Protein AF-A0A3D2VUA6-F1 (afdb_monomer)

Secondary structure (DSSP, 8-state):
--EEEEEEE-SSEEEEEEEETTEEEEEEEE--GGG-BPSEEEEEEEEEEEEEE-TTSPEEEEEEEESSEEETTTTEEESSEEEEE-SSGGG-TTSEEE-HHHHHHHHHH--STTSS-EEEEEEE-----PPPPPP-PPPP-----------------------------

Foldseek 3Di:
DAWEWEWADDQFKTWIWGDDDPQTDTFIKGAASQQAFDFDKFFWFWDFQPPDADPVRHGFTWIDRAWQGQGDPNPDTDGDETEGADDYRVVHPNHIHTHHVRSCSVNVRDPPGPDRRYIYGYHYDDPPPDPPPDPDDPDDDDDDDDDDDDDDDDDDDDDDDDDDDDDDD

Mean predicted aligned error: 12.75 Å

pLDDT: mean 82.55, std 22.49, range [32.19, 98.69]

Sequence (169 aa):
MSYTINVVRSADSGVLTFQHGSVSVDTKCWWDKEVKIDEGSYTGYATRMANKYNADGSKRQGIWLGVGVPVNNNARKANGIFIHKGTSAGWSDGCIVIEEKEVLKIWNAIEPKEIGNITIVVKDQSETVAAPPRPIQPMGKTQFHWICHIRGKKYSLNSMSKYSGLKDF

Nearest PDB structures (foldseek):
  5l9w-assembly2_B  TM=6.095E-01  e=6.985E+00  Aromatoleum aromaticum EbN1
  3kvg-assembly2_B  TM=5.879E-01  e=8.269E+00  Cryptosporidium parvum Iowa II
  6p2u-assembly1_A  TM=3.837E-01  e=7.817E+00  Homo sapiens
  4h0p-assembly1_B  TM=3.031E-01  e=5.272E+00  Cryptococcus neoformans

Solvent-accessible surface area (backbone atoms only — not comparable to full-atom values): 10163 Å² total; per-residue (Å²): 117,81,46,56,37,42,33,40,34,60,73,40,39,34,42,36,36,36,69,57,92,92,48,74,46,79,42,67,29,19,20,26,60,92,32,29,68,40,72,47,77,35,63,16,25,37,47,60,43,89,91,45,66,42,97,87,69,46,61,29,62,31,34,39,50,43,65,68,42,42,18,59,84,63,74,46,65,43,66,79,36,32,42,28,60,28,90,47,31,92,62,18,91,37,16,43,16,27,50,52,72,59,46,50,54,54,51,73,70,54,66,71,62,78,40,82,36,28,40,39,36,33,38,71,57,78,76,80,74,74,76,76,80,75,80,82,74,78,79,76,79,79,78,83,82,80,90,75,93,75,87,83,82,91,78,89,81,90,75,88,83,81,90,82,84,86,90,80,136

Radius of gyration: 30.69 Å; Cα contacts (8 Å, |Δi|>4): 318; chains: 1; bounding box: 46×46×100 Å

Structure (mmCIF, N/CA/C/O backbone):
data_AF-A0A3D2VUA6-F1
#
_entry.id   AF-A0A3D2VUA6-F1
#
loop_
_atom_site.group_PDB
_atom_site.id
_atom_site.type_symbol
_atom_site.label_atom_id
_atom_site.label_alt_id
_atom_site.label_comp_id
_atom_site.label_asym_id
_atom_site.label_entity_id
_atom_site.label_seq_id
_atom_site.pdbx_PDB_ins_code
_atom_site.Cartn_x
_atom_site.Cartn_y
_atom_site.Cartn_z
_atom_site.occupancy
_atom_site.B_iso_or_equiv
_atom_site.auth_seq_id
_atom_site.auth_comp_id
_atom_site.auth_asym_id
_atom_site.auth_atom_id
_atom_site.pdbx_PDB_model_num
ATOM 1 N N . MET A 1 1 ? -12.927 -12.925 8.978 1.00 83.56 1 MET A N 1
ATOM 2 C CA . MET A 1 1 ? -13.261 -12.006 7.868 1.00 83.56 1 MET A CA 1
ATOM 3 C C . MET A 1 1 ? -12.029 -11.859 6.996 1.00 83.56 1 MET A C 1
ATOM 5 O O . MET A 1 1 ? -10.942 -11.909 7.558 1.00 83.56 1 MET A O 1
ATOM 9 N N . SER A 1 2 ? -12.173 -11.727 5.679 1.00 94.69 2 SER A N 1
ATOM 10 C CA . SER A 1 2 ? -11.047 -11.585 4.746 1.00 94.69 2 SER A CA 1
ATOM 11 C C . SER A 1 2 ? -11.300 -10.446 3.765 1.00 94.69 2 SER A C 1
ATOM 13 O O . SER A 1 2 ? -12.423 -10.284 3.290 1.00 94.69 2 SER A O 1
ATOM 15 N N . TYR A 1 3 ? -10.253 -9.694 3.449 1.00 98.31 3 TYR A N 1
ATOM 16 C CA . TYR A 1 3 ? -10.288 -8.527 2.574 1.00 98.31 3 TYR A CA 1
ATOM 17 C C . TYR A 1 3 ? -9.341 -8.720 1.396 1.00 98.31 3 TYR A C 1
ATOM 19 O O . TYR A 1 3 ? -8.312 -9.380 1.528 1.00 98.31 3 TYR A O 1
ATOM 27 N N . THR A 1 4 ? -9.646 -8.099 0.260 1.00 98.50 4 THR A N 1
ATOM 28 C CA . THR A 1 4 ? -8.764 -8.122 -0.909 1.00 98.50 4 THR A CA 1
ATOM 29 C C . THR A 1 4 ? -8.497 -6.709 -1.394 1.00 98.50 4 THR A C 1
ATOM 31 O O . THR A 1 4 ? -9.427 -5.929 -1.595 1.00 98.50 4 THR A O 1
ATOM 34 N N . ILE A 1 5 ? -7.219 -6.391 -1.584 1.00 98.69 5 ILE A N 1
ATOM 35 C CA . ILE A 1 5 ? -6.760 -5.165 -2.238 1.00 98.69 5 ILE A CA 1
ATOM 36 C C . ILE A 1 5 ? -6.057 -5.595 -3.517 1.00 98.69 5 ILE A C 1
ATOM 38 O O . ILE A 1 5 ? -5.123 -6.391 -3.453 1.00 98.69 5 ILE A O 1
ATOM 42 N N . ASN A 1 6 ? -6.480 -5.080 -4.668 1.00 98.62 6 ASN A N 1
ATOM 43 C CA . ASN A 1 6 ? -5.793 -5.350 -5.927 1.00 98.62 6 ASN A CA 1
ATOM 44 C C . ASN A 1 6 ? -4.956 -4.143 -6.327 1.00 98.62 6 ASN A C 1
ATOM 46 O O . ASN A 1 6 ? -5.407 -3.005 -6.217 1.00 98.62 6 ASN A O 1
ATOM 50 N N . VAL A 1 7 ? -3.756 -4.400 -6.828 1.00 98.25 7 VAL A N 1
ATOM 51 C CA . VAL A 1 7 ? -2.823 -3.396 -7.324 1.00 98.25 7 VAL A CA 1
ATOM 52 C C . VAL A 1 7 ? -2.402 -3.818 -8.720 1.00 98.25 7 VAL A C 1
ATOM 54 O O . VAL A 1 7 ? -1.691 -4.805 -8.887 1.00 98.25 7 VAL A O 1
ATOM 57 N N . VAL A 1 8 ? -2.856 -3.079 -9.726 1.00 97.62 8 VAL A N 1
ATOM 58 C CA . VAL A 1 8 ? -2.398 -3.243 -11.108 1.00 97.62 8 VAL A CA 1
ATOM 59 C C . VAL A 1 8 ? -1.283 -2.240 -11.333 1.00 97.62 8 VAL A C 1
ATOM 61 O O . VAL A 1 8 ? -1.519 -1.032 -11.271 1.00 97.62 8 VAL A O 1
ATOM 64 N N . ARG A 1 9 ? -0.065 -2.736 -11.547 1.00 93.94 9 ARG A N 1
ATOM 65 C CA . ARG A 1 9 ? 1.151 -1.926 -11.556 1.00 93.94 9 ARG A CA 1
ATOM 66 C C . ARG A 1 9 ? 1.788 -1.769 -12.927 1.00 93.94 9 ARG A C 1
ATOM 68 O O . ARG A 1 9 ? 1.872 -2.723 -13.688 1.00 93.94 9 ARG A O 1
ATOM 75 N N . SER A 1 10 ? 2.293 -0.568 -13.199 1.00 93.06 10 SER A N 1
ATOM 76 C CA . SER A 1 10 ? 3.195 -0.273 -14.316 1.00 93.06 10 SER A CA 1
ATOM 77 C C . SER A 1 10 ? 4.630 -0.064 -13.794 1.00 93.06 10 SER A C 1
ATOM 79 O O . SER A 1 10 ? 5.062 -0.776 -12.884 1.00 93.06 10 SER A O 1
ATOM 81 N N . ALA A 1 11 ? 5.395 0.876 -14.354 1.00 90.81 11 ALA A N 1
ATOM 82 C CA . ALA A 1 11 ? 6.783 1.125 -13.963 1.00 90.81 11 ALA A CA 1
ATOM 83 C C . ALA A 1 11 ? 6.907 1.710 -12.540 1.00 90.81 11 ALA A C 1
ATOM 85 O O . ALA A 1 11 ? 7.559 1.114 -11.684 1.00 90.81 11 ALA A O 1
ATOM 86 N N . ASP A 1 12 ? 6.260 2.846 -12.279 1.00 93.31 12 ASP A N 1
ATOM 87 C CA . ASP A 1 12 ? 6.351 3.630 -11.031 1.00 93.31 12 ASP A CA 1
ATOM 88 C C . ASP A 1 12 ? 4.976 4.040 -10.465 1.00 93.31 12 ASP A C 1
ATOM 90 O O . ASP A 1 12 ? 4.861 4.753 -9.463 1.00 93.31 12 ASP A O 1
ATOM 94 N N . SER A 1 13 ? 3.907 3.623 -11.140 1.00 95.75 13 SER A N 1
ATOM 95 C CA . SER A 1 13 ? 2.536 3.963 -10.794 1.00 95.75 13 SER A CA 1
ATOM 96 C C . SER A 1 13 ? 1.548 2.922 -11.292 1.00 95.75 13 SER A C 1
ATOM 98 O O . SER A 1 13 ? 1.878 2.045 -12.095 1.00 95.75 13 SER A O 1
ATOM 100 N N . GLY A 1 14 ? 0.320 2.984 -10.799 1.00 96.75 14 GLY A N 1
ATOM 101 C CA . GLY A 1 14 ? -0.717 2.036 -11.172 1.00 96.75 14 GLY A CA 1
ATOM 102 C C . GLY A 1 14 ? -2.066 2.395 -10.590 1.00 96.75 14 GLY A C 1
ATOM 103 O O . GLY A 1 14 ? -2.310 3.538 -10.197 1.00 96.75 14 GLY A O 1
ATOM 104 N N . VAL A 1 15 ? -2.930 1.392 -10.510 1.00 98.19 15 VAL A N 1
ATOM 105 C CA . VAL A 1 15 ? -4.279 1.514 -9.962 1.00 98.19 15 VAL A CA 1
ATOM 106 C C . VAL A 1 15 ? -4.434 0.547 -8.801 1.00 98.19 15 VAL A C 1
ATOM 108 O O . VAL A 1 15 ? -4.157 -0.647 -8.930 1.00 98.19 15 VAL A O 1
ATOM 111 N N . LEU A 1 16 ? -4.880 1.076 -7.665 1.00 98.56 16 LEU A N 1
ATOM 112 C CA . LEU A 1 16 ? -5.259 0.304 -6.493 1.00 98.56 16 LEU A CA 1
ATOM 113 C C . LEU A 1 16 ? -6.780 0.265 -6.406 1.00 98.56 16 LEU A C 1
ATOM 115 O O . LEU A 1 16 ? -7.430 1.311 -6.411 1.00 98.56 16 LEU A O 1
ATOM 119 N N . THR A 1 17 ? -7.331 -0.938 -6.262 1.00 98.69 17 THR A N 1
ATOM 120 C CA . THR A 1 17 ? -8.762 -1.144 -6.037 1.00 98.69 17 THR A CA 1
ATOM 121 C C . THR A 1 17 ? -9.032 -1.907 -4.748 1.00 98.69 17 THR A C 1
ATOM 123 O O . THR A 1 17 ? -8.303 -2.829 -4.370 1.00 98.69 17 THR A O 1
ATOM 126 N N . PHE A 1 18 ? -10.106 -1.521 -4.069 1.00 98.69 18 PHE A N 1
ATOM 127 C CA . PHE A 1 18 ? -10.623 -2.184 -2.880 1.00 98.69 18 PHE A CA 1
ATOM 128 C C . PHE A 1 18 ? -12.147 -2.074 -2.866 1.00 98.69 18 PHE A C 1
ATOM 130 O O . PHE A 1 18 ? -12.697 -0.991 -3.061 1.00 98.69 18 PHE A O 1
ATOM 137 N N . GLN A 1 19 ? -12.824 -3.187 -2.597 1.00 98.12 19 GLN A N 1
ATOM 138 C CA . GLN A 1 19 ? -14.273 -3.224 -2.436 1.00 98.12 19 GLN A CA 1
ATOM 139 C C . GLN A 1 19 ? -14.625 -4.077 -1.223 1.00 98.12 19 GLN A C 1
ATOM 141 O O . GLN A 1 19 ? -14.229 -5.240 -1.136 1.00 98.12 19 GLN A O 1
ATOM 146 N N . HIS A 1 20 ? -15.410 -3.517 -0.309 1.00 96.69 20 HIS A N 1
ATOM 147 C CA . HIS A 1 20 ? -15.960 -4.256 0.818 1.00 96.69 20 HIS A CA 1
ATOM 148 C C . HIS A 1 20 ? -17.259 -3.612 1.314 1.00 96.69 20 HIS A C 1
ATOM 150 O O . HIS A 1 20 ? -17.266 -2.467 1.770 1.00 96.69 20 HIS A O 1
ATOM 156 N N . GLY A 1 21 ? -18.372 -4.348 1.239 1.00 95.44 21 GLY A N 1
ATOM 157 C CA . GLY A 1 21 ? -19.696 -3.790 1.525 1.00 95.44 21 GLY A CA 1
ATOM 158 C C . GLY A 1 21 ? -19.985 -2.583 0.625 1.00 95.44 21 GLY A C 1
ATOM 159 O O . GLY A 1 21 ? -19.852 -2.678 -0.594 1.00 95.44 21 GLY A O 1
ATOM 160 N N . SER A 1 22 ? -20.336 -1.445 1.229 1.00 96.62 22 SER A N 1
ATOM 161 C CA . SER A 1 22 ? -20.552 -0.164 0.540 1.00 96.62 22 SER A CA 1
ATOM 162 C C . SER A 1 22 ? -19.273 0.653 0.307 1.00 96.62 22 SER A C 1
ATOM 164 O O . SER A 1 22 ? -19.328 1.689 -0.354 1.00 96.62 22 SER A O 1
ATOM 166 N N . VAL A 1 23 ? -18.122 0.219 0.834 1.00 97.94 23 VAL A N 1
ATOM 167 C CA . VAL A 1 23 ? -16.846 0.925 0.661 1.00 97.94 23 VAL A CA 1
ATOM 168 C C . VAL A 1 23 ? -16.205 0.494 -0.651 1.00 97.94 23 VAL A C 1
ATOM 170 O O . VAL A 1 23 ? -15.900 -0.684 -0.836 1.00 97.94 23 VAL A O 1
ATOM 173 N N . SER A 1 24 ? -15.981 1.466 -1.534 1.00 98.06 24 SER A N 1
ATOM 174 C CA . SER A 1 24 ? -15.293 1.300 -2.812 1.00 98.06 24 SER A CA 1
ATOM 175 C C . SER A 1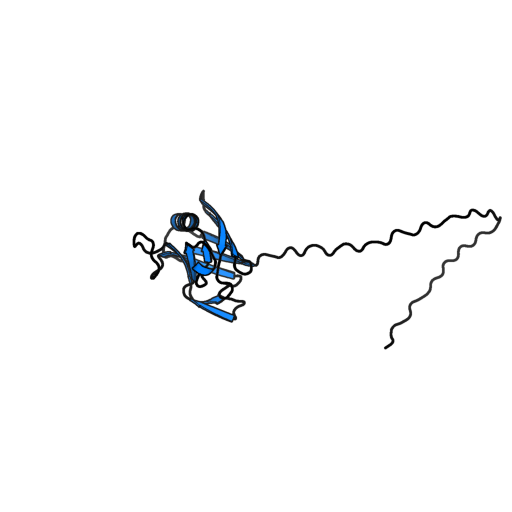 24 ? -14.148 2.299 -2.927 1.00 98.06 24 SER A C 1
ATOM 177 O O . SER A 1 24 ? -14.313 3.483 -2.613 1.00 98.06 24 SER A O 1
ATOM 179 N N . VAL A 1 25 ? -12.992 1.815 -3.367 1.00 98.50 25 VAL A N 1
ATOM 180 C CA . VAL A 1 25 ? -11.820 2.614 -3.716 1.00 98.50 25 VAL A CA 1
ATOM 181 C C . VAL A 1 25 ? -11.317 2.128 -5.065 1.00 98.50 25 VAL A C 1
ATOM 183 O O . VAL A 1 25 ? -11.066 0.939 -5.240 1.00 98.50 25 VAL A O 1
ATOM 186 N N . ASP A 1 26 ? -11.150 3.065 -5.987 1.00 98.31 26 ASP A N 1
ATOM 187 C CA . ASP A 1 26 ? -10.453 2.909 -7.258 1.00 98.31 26 ASP A CA 1
ATOM 188 C C . ASP A 1 26 ? -9.617 4.175 -7.427 1.00 98.31 26 ASP A C 1
ATOM 190 O O . ASP A 1 26 ? -10.155 5.280 -7.543 1.00 98.31 26 ASP A O 1
ATOM 194 N N . THR A 1 27 ? -8.304 4.046 -7.260 1.00 98.31 27 THR A N 1
ATOM 195 C CA . THR A 1 27 ? -7.428 5.208 -7.152 1.00 98.31 27 THR A CA 1
ATOM 196 C C . THR A 1 27 ? -6.064 4.960 -7.759 1.00 98.31 27 THR A C 1
ATOM 198 O O . THR A 1 27 ? -5.539 3.843 -7.763 1.00 98.31 27 THR A O 1
ATOM 201 N N . LYS A 1 28 ? -5.453 6.043 -8.237 1.00 97.88 28 LYS A N 1
ATOM 202 C CA . LYS A 1 28 ? -4.068 6.018 -8.681 1.00 97.88 28 LYS A CA 1
ATOM 203 C C . LYS A 1 28 ? -3.151 5.779 -7.482 1.00 97.88 28 LYS A C 1
ATOM 205 O O . LYS A 1 28 ? -3.338 6.353 -6.410 1.00 97.88 28 LYS A O 1
ATOM 210 N N . CYS A 1 29 ? -2.146 4.942 -7.689 1.00 97.88 29 CYS A N 1
ATOM 211 C CA . CYS A 1 29 ? -1.106 4.649 -6.715 1.00 97.88 29 CYS A CA 1
ATOM 212 C C . CYS A 1 29 ? 0.286 4.814 -7.328 1.00 97.88 29 CYS A C 1
ATOM 214 O O . CYS A 1 29 ? 0.437 4.818 -8.554 1.00 97.88 29 CYS A O 1
ATOM 216 N N . TRP A 1 30 ? 1.290 4.976 -6.469 1.00 97.81 30 TRP A N 1
ATOM 217 C CA . TRP A 1 30 ? 2.683 5.199 -6.860 1.00 97.81 30 TRP A CA 1
ATOM 218 C C . TRP A 1 30 ? 3.651 4.415 -5.973 1.00 97.81 30 TRP A C 1
ATOM 220 O O . TRP A 1 30 ? 3.328 4.101 -4.827 1.00 97.81 30 TRP A O 1
ATOM 230 N N . TRP A 1 31 ? 4.848 4.150 -6.487 1.00 96.12 31 TRP A N 1
ATOM 231 C CA . TRP A 1 31 ? 5.984 3.583 -5.753 1.00 96.12 31 TRP A CA 1
ATOM 232 C C . TRP A 1 31 ? 7.294 4.033 -6.398 1.00 96.12 31 TRP A C 1
ATOM 234 O O . TRP A 1 31 ? 7.324 4.519 -7.527 1.00 96.12 31 TRP A O 1
ATOM 244 N N . ASP A 1 32 ? 8.394 3.852 -5.681 1.00 93.19 32 ASP A N 1
ATOM 245 C CA . ASP A 1 32 ? 9.733 4.010 -6.224 1.00 93.19 32 ASP A CA 1
ATOM 246 C C . ASP A 1 32 ? 9.985 2.909 -7.261 1.00 93.19 32 ASP A C 1
ATOM 248 O O . ASP A 1 32 ? 9.885 1.719 -6.954 1.00 93.19 32 ASP A O 1
ATOM 252 N N . LYS A 1 33 ? 10.337 3.299 -8.491 1.00 91.06 33 LYS A N 1
ATOM 253 C CA . LYS A 1 33 ? 10.680 2.376 -9.585 1.00 91.06 33 LYS A CA 1
ATOM 254 C C . LYS A 1 33 ? 11.799 1.398 -9.207 1.00 91.06 33 LYS A C 1
ATOM 256 O O . LYS A 1 33 ? 11.867 0.307 -9.764 1.00 91.06 33 LYS A O 1
ATOM 261 N N . GLU A 1 34 ? 12.678 1.787 -8.283 1.00 90.25 34 GLU A N 1
ATOM 262 C CA . GLU A 1 34 ? 13.778 0.957 -7.792 1.00 90.25 34 GLU A CA 1
ATOM 263 C C . GLU A 1 34 ? 13.340 -0.003 -6.683 1.00 90.25 34 GLU A C 1
ATOM 265 O O . GLU A 1 34 ? 14.128 -0.837 -6.236 1.00 90.25 34 GLU A O 1
ATOM 270 N N . VAL A 1 35 ? 12.099 0.072 -6.217 1.00 91.00 35 VAL A N 1
ATOM 271 C CA . VAL A 1 35 ? 11.517 -0.832 -5.218 1.00 91.00 35 VAL A CA 1
ATOM 272 C C . VAL A 1 35 ? 10.126 -1.260 -5.699 1.00 91.00 35 VAL A C 1
ATOM 274 O O . VAL A 1 35 ? 9.148 -1.262 -4.954 1.00 91.00 35 VAL A O 1
ATOM 277 N N . LYS A 1 36 ? 10.022 -1.621 -6.980 1.00 94.31 36 LYS A N 1
ATOM 278 C CA . LYS A 1 36 ? 8.773 -2.110 -7.556 1.00 94.31 36 LYS A CA 1
ATOM 279 C C . LYS A 1 36 ? 8.469 -3.489 -6.974 1.00 94.31 36 LYS A C 1
ATOM 281 O O . LYS A 1 36 ? 9.194 -4.441 -7.250 1.00 94.31 36 LYS A O 1
ATOM 286 N N . ILE A 1 37 ? 7.411 -3.592 -6.173 1.00 95.75 37 ILE A N 1
ATOM 287 C CA . ILE A 1 37 ? 6.939 -4.866 -5.608 1.00 95.75 37 ILE A CA 1
ATOM 288 C C . ILE A 1 37 ? 6.586 -5.819 -6.741 1.00 95.75 37 ILE A C 1
ATOM 290 O O . ILE A 1 37 ? 5.948 -5.407 -7.706 1.00 95.75 37 ILE A O 1
ATOM 294 N N . ASP A 1 38 ? 6.992 -7.077 -6.630 1.00 95.94 38 ASP A N 1
ATOM 295 C CA . ASP A 1 38 ? 6.758 -8.056 -7.687 1.00 95.94 38 ASP A CA 1
ATOM 296 C C . ASP A 1 38 ? 5.282 -8.449 -7.820 1.00 95.94 38 ASP A C 1
ATOM 298 O O . ASP A 1 38 ? 4.433 -8.120 -6.994 1.00 95.94 38 ASP A O 1
ATOM 302 N N . GLU A 1 39 ? 4.947 -9.115 -8.924 1.00 96.94 39 GLU A N 1
ATOM 303 C CA . GLU A 1 39 ? 3.625 -9.722 -9.071 1.00 96.94 39 GLU A CA 1
ATOM 304 C C . GLU A 1 39 ? 3.476 -10.868 -8.061 1.00 96.94 39 GLU A C 1
ATOM 306 O O . GLU A 1 39 ? 4.406 -11.647 -7.836 1.00 96.94 39 GLU A O 1
ATOM 311 N N . GLY A 1 40 ? 2.305 -10.967 -7.436 1.00 96.81 40 GLY A N 1
ATOM 312 C CA . GLY A 1 40 ? 2.059 -11.984 -6.429 1.00 96.81 40 GLY A CA 1
ATOM 313 C C . GLY A 1 40 ? 0.894 -11.669 -5.506 1.00 96.81 40 GLY A C 1
ATOM 314 O O . GLY A 1 40 ? 0.153 -10.703 -5.682 1.00 96.81 40 GLY A O 1
ATOM 315 N N . SER A 1 41 ? 0.741 -12.525 -4.501 1.00 97.25 41 SER A N 1
ATOM 316 C CA . SER A 1 41 ? -0.265 -12.397 -3.454 1.00 97.25 41 SER A CA 1
ATOM 317 C C . SER A 1 41 ? 0.4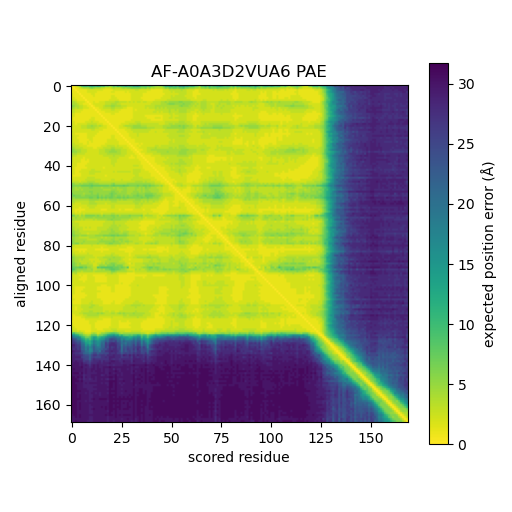24 -12.323 -2.098 1.00 97.25 41 SER A C 1
ATOM 319 O O . SER A 1 41 ? 1.180 -13.223 -1.734 1.00 97.25 41 SER A O 1
ATOM 321 N N . TYR A 1 42 ? 0.135 -11.268 -1.344 1.00 97.25 42 TYR A N 1
ATOM 322 C CA . TYR A 1 42 ? 0.760 -10.971 -0.059 1.00 97.25 42 TYR A CA 1
ATOM 323 C C . TYR A 1 42 ? -0.285 -10.961 1.048 1.00 97.25 42 TYR A C 1
ATOM 325 O O . TYR A 1 42 ? -1.375 -10.415 0.883 1.00 97.25 42 TYR A O 1
ATOM 333 N N . THR A 1 43 ? 0.050 -11.561 2.189 1.00 97.38 43 THR A N 1
ATOM 334 C CA . THR A 1 43 ? -0.792 -11.465 3.385 1.00 97.38 43 THR A CA 1
ATOM 335 C C . THR A 1 43 ? -0.430 -10.199 4.140 1.00 97.38 43 THR A C 1
ATOM 337 O O . THR A 1 43 ? 0.739 -9.968 4.441 1.00 97.38 43 THR A O 1
ATOM 340 N N . GLY A 1 44 ? -1.436 -9.398 4.463 1.00 97.38 44 GLY A N 1
ATOM 341 C CA . GLY A 1 44 ? -1.271 -8.137 5.162 1.00 97.38 44 GLY A CA 1
ATOM 342 C C . GLY A 1 44 ? -2.344 -7.881 6.204 1.00 97.38 44 GLY A C 1
ATOM 343 O O . GLY A 1 44 ? -3.268 -8.677 6.390 1.00 97.38 44 GLY A O 1
ATOM 344 N N . TYR A 1 45 ? -2.208 -6.750 6.889 1.00 98.12 45 TYR A N 1
ATOM 345 C CA . TYR A 1 45 ? -3.152 -6.305 7.910 1.00 98.12 45 TYR A CA 1
ATOM 346 C C . TYR A 1 45 ? -3.168 -4.783 8.054 1.00 98.12 45 TYR A C 1
ATOM 348 O O . TYR A 1 45 ? -2.187 -4.097 7.764 1.00 98.12 45 TYR A O 1
ATOM 356 N N . ALA A 1 46 ? -4.299 -4.240 8.500 1.00 98.31 46 ALA A N 1
ATOM 357 C CA . ALA A 1 46 ? -4.426 -2.819 8.796 1.00 98.31 46 ALA A CA 1
ATOM 358 C C . ALA A 1 46 ? -3.789 -2.513 10.158 1.00 98.31 46 ALA A C 1
ATOM 360 O O . ALA A 1 46 ? -4.108 -3.164 11.154 1.00 98.31 46 ALA A O 1
ATOM 361 N N . THR A 1 47 ? -2.900 -1.519 10.196 1.00 97.88 47 THR A N 1
ATOM 362 C CA . THR A 1 47 ? -2.130 -1.132 11.390 1.00 97.88 47 THR A CA 1
ATOM 363 C C . THR A 1 47 ? -1.764 0.354 11.346 1.00 97.88 47 THR A C 1
ATOM 365 O O . THR A 1 47 ? -2.237 1.112 10.488 1.00 97.88 47 THR A O 1
ATOM 368 N N . ARG A 1 48 ? -0.937 0.801 12.289 1.00 97.06 48 ARG A N 1
ATOM 369 C CA . ARG A 1 48 ? -0.289 2.110 12.287 1.00 97.06 48 ARG A CA 1
ATOM 370 C C . ARG A 1 48 ? 1.219 1.948 12.126 1.00 97.06 48 ARG A C 1
ATOM 372 O O . ARG A 1 48 ? 1.851 1.153 12.814 1.00 97.06 48 ARG A O 1
ATOM 379 N N . MET A 1 49 ? 1.814 2.751 11.252 1.00 94.56 49 MET A N 1
ATOM 380 C CA . MET A 1 49 ? 3.256 2.756 11.017 1.00 94.56 49 MET A CA 1
ATOM 381 C C . MET A 1 49 ? 4.007 3.178 12.287 1.00 94.56 49 MET A C 1
ATOM 383 O O . MET A 1 49 ? 3.642 4.153 12.943 1.00 94.56 49 MET A O 1
ATOM 387 N N . ALA A 1 50 ? 5.091 2.473 12.621 1.00 90.50 50 ALA A N 1
ATOM 388 C CA . ALA A 1 50 ? 5.844 2.729 13.850 1.00 90.50 50 ALA A CA 1
ATOM 389 C C . ALA A 1 50 ? 6.580 4.081 13.846 1.00 90.50 50 ALA A C 1
ATOM 391 O O . ALA A 1 50 ? 6.605 4.761 14.870 1.00 90.50 50 ALA A O 1
ATOM 392 N N . ASN A 1 51 ? 7.131 4.471 12.690 1.00 88.12 51 ASN A N 1
ATOM 393 C CA . ASN A 1 51 ? 8.105 5.564 12.569 1.00 88.12 51 ASN A CA 1
ATOM 394 C C . ASN A 1 51 ? 7.615 6.743 11.710 1.00 88.12 51 ASN A C 1
ATOM 396 O O . ASN A 1 51 ? 8.393 7.641 11.396 1.00 88.12 51 ASN A O 1
ATOM 400 N N . LYS A 1 52 ? 6.349 6.741 11.274 1.00 89.88 52 LYS A N 1
ATOM 401 C CA . LYS A 1 52 ? 5.776 7.799 10.427 1.00 89.88 52 LYS A CA 1
ATOM 402 C C . LYS A 1 52 ? 4.531 8.363 11.112 1.00 89.88 52 LYS A C 1
ATOM 404 O O . LYS A 1 52 ? 3.650 7.612 11.533 1.00 89.88 52 LYS A O 1
ATOM 409 N N . TYR A 1 53 ? 4.457 9.688 11.184 1.00 92.44 53 TYR A N 1
ATOM 410 C CA . TYR A 1 53 ? 3.416 10.414 11.909 1.00 92.44 53 TYR A CA 1
ATOM 411 C C . TYR A 1 53 ? 2.589 11.301 10.969 1.00 92.44 53 TYR A C 1
ATOM 413 O O . TYR A 1 53 ? 3.004 11.640 9.850 1.00 92.44 53 TYR A O 1
ATOM 421 N N . ASN A 1 54 ? 1.378 11.614 11.407 1.00 90.12 54 ASN A N 1
ATOM 422 C CA . ASN A 1 54 ? 0.513 12.631 10.828 1.00 90.12 54 ASN A CA 1
ATOM 423 C C . ASN A 1 54 ? 0.836 14.005 11.444 1.00 90.12 54 ASN A C 1
ATOM 425 O O . ASN A 1 54 ? 1.574 14.097 12.423 1.00 90.12 54 ASN A O 1
ATOM 429 N N . ALA A 1 55 ? 0.291 15.076 10.862 1.00 89.06 55 ALA A N 1
ATOM 430 C CA . ALA A 1 55 ? 0.532 16.442 11.339 1.00 89.06 55 ALA A CA 1
ATOM 431 C C . ALA A 1 55 ? -0.008 16.686 12.762 1.00 89.06 55 ALA A C 1
ATOM 433 O O . ALA A 1 55 ? 0.508 17.535 13.477 1.00 89.06 55 ALA A O 1
ATOM 434 N N . ASP A 1 56 ? -1.010 15.910 13.179 1.00 90.62 56 ASP A N 1
ATOM 435 C CA . ASP A 1 56 ? -1.597 15.922 14.523 1.00 90.62 56 ASP A CA 1
ATOM 436 C C . ASP A 1 56 ? -0.790 15.112 15.561 1.00 90.62 56 ASP A C 1
ATOM 438 O O . ASP A 1 56 ? -1.226 14.949 16.697 1.00 90.62 56 ASP A O 1
ATOM 442 N N . GLY A 1 57 ? 0.369 14.564 1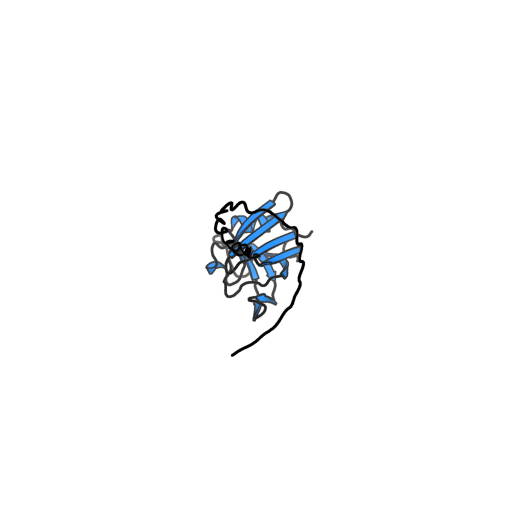5.179 1.00 92.06 57 GLY A N 1
ATOM 443 C CA . GLY A 1 57 ? 1.211 13.738 16.047 1.00 92.06 57 GLY A CA 1
ATOM 444 C C . GLY A 1 57 ? 0.746 12.286 16.196 1.00 92.06 57 GLY A C 1
ATOM 445 O O . GLY A 1 57 ? 1.420 11.496 16.857 1.00 92.06 57 GLY A O 1
ATOM 446 N N . SER A 1 58 ? -0.360 11.880 15.565 1.00 93.12 58 SER A N 1
ATOM 447 C CA . SER A 1 58 ? -0.801 10.482 15.574 1.00 93.12 58 SER A CA 1
ATOM 448 C C . SER A 1 58 ? 0.061 9.609 14.653 1.00 93.12 58 SER A C 1
ATOM 450 O O . SER A 1 58 ? 0.575 10.061 13.625 1.00 93.12 58 SER A O 1
ATOM 452 N N . LYS A 1 59 ? 0.226 8.322 14.994 1.00 95.88 59 LYS A N 1
ATOM 453 C CA . LYS A 1 59 ? 0.897 7.363 14.100 1.00 95.88 59 LYS A CA 1
ATOM 454 C C . LYS A 1 59 ? 0.070 7.150 12.837 1.00 95.88 59 LYS A C 1
ATOM 456 O O . LYS A 1 59 ? -1.128 6.858 12.914 1.00 95.88 59 LYS A O 1
ATOM 461 N N . ARG A 1 60 ? 0.731 7.234 11.686 1.00 95.38 60 ARG A N 1
ATOM 462 C CA . ARG A 1 60 ? 0.109 7.145 10.363 1.00 95.38 60 ARG A CA 1
ATOM 463 C C . ARG A 1 60 ? -0.541 5.783 10.138 1.00 95.38 60 ARG A C 1
ATOM 465 O O . ARG A 1 60 ? 0.083 4.752 10.367 1.00 95.38 60 ARG A O 1
ATOM 472 N N . GLN A 1 61 ? -1.780 5.784 9.669 1.00 97.75 61 GLN A N 1
ATOM 473 C CA . GLN A 1 61 ? -2.520 4.589 9.278 1.00 97.75 61 GLN A CA 1
ATOM 474 C C . GLN A 1 61 ? -1.941 3.997 7.989 1.00 97.75 61 GLN A C 1
ATOM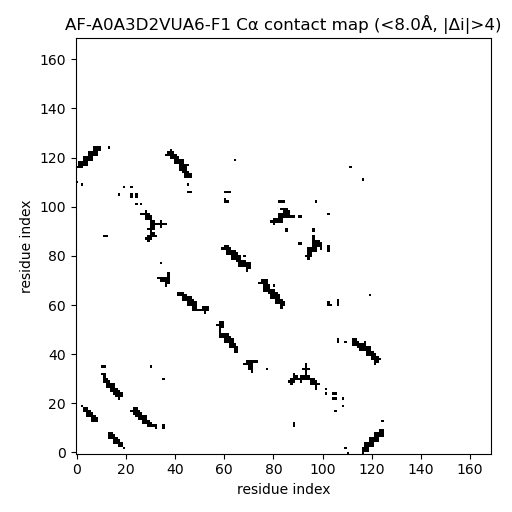 476 O O . GLN A 1 61 ? -1.545 4.733 7.081 1.00 97.75 61 GLN A O 1
ATOM 481 N N . GLY A 1 62 ? -1.924 2.671 7.897 1.00 97.69 62 GLY A N 1
ATOM 482 C CA . GLY A 1 62 ? -1.495 1.978 6.691 1.00 97.69 62 GLY A CA 1
ATOM 483 C C . GLY A 1 62 ? -1.876 0.506 6.694 1.00 97.69 62 GLY A C 1
ATOM 484 O O . GLY A 1 62 ? -2.322 -0.044 7.704 1.00 97.69 62 GLY A O 1
ATOM 485 N N . ILE A 1 63 ? -1.694 -0.122 5.540 1.00 98.31 63 ILE A N 1
ATOM 486 C CA . ILE A 1 63 ? -1.848 -1.563 5.361 1.00 98.31 63 ILE A CA 1
ATOM 487 C C . ILE A 1 63 ? -0.458 -2.168 5.265 1.00 98.31 63 ILE A C 1
ATOM 489 O O . ILE A 1 63 ? 0.295 -1.818 4.364 1.00 98.31 63 ILE A O 1
ATOM 493 N N . TRP A 1 64 ? -0.094 -3.026 6.205 1.00 97.69 64 TRP A N 1
ATOM 494 C CA . TRP A 1 64 ? 1.193 -3.708 6.219 1.00 97.69 64 TRP A CA 1
ATOM 495 C C . TRP A 1 64 ? 1.202 -4.867 5.229 1.00 97.69 64 TRP A C 1
ATOM 497 O O . TRP A 1 64 ? 0.263 -5.659 5.229 1.00 97.69 64 TRP A O 1
ATOM 507 N N . LEU A 1 65 ? 2.254 -4.979 4.413 1.00 95.62 65 LEU A N 1
ATOM 508 C CA . LEU A 1 65 ? 2.435 -6.067 3.441 1.00 95.62 65 LEU A CA 1
ATOM 509 C C . LEU A 1 65 ? 3.456 -7.114 3.899 1.00 95.62 65 LEU A C 1
ATOM 511 O O . LEU A 1 65 ? 3.506 -8.194 3.316 1.00 95.62 65 LEU A O 1
ATOM 515 N N . GLY A 1 66 ? 4.265 -6.820 4.920 1.00 89.81 66 GLY A N 1
ATOM 516 C CA . GLY A 1 66 ? 5.192 -7.794 5.487 1.00 89.81 66 GLY A CA 1
ATOM 517 C C . GLY A 1 66 ? 6.671 -7.432 5.426 1.00 89.81 66 GLY A C 1
ATOM 518 O O . GLY A 1 66 ? 7.103 -6.331 5.070 1.00 89.81 66 GLY A O 1
ATOM 519 N N . VAL A 1 67 ? 7.450 -8.443 5.798 1.00 90.88 67 VAL A N 1
ATOM 520 C CA . VAL A 1 67 ? 8.899 -8.528 5.615 1.00 90.88 67 VAL A CA 1
ATOM 521 C C . VAL A 1 67 ? 9.206 -9.518 4.496 1.00 90.88 67 VAL A C 1
ATOM 523 O O . VAL A 1 67 ? 8.389 -10.387 4.193 1.00 90.88 67 VAL A O 1
ATOM 526 N N . GLY A 1 68 ? 10.384 -9.416 3.884 1.00 92.56 68 GLY A N 1
ATOM 527 C CA . GLY A 1 68 ? 10.797 -10.352 2.841 1.00 92.56 68 GLY A CA 1
ATOM 528 C C . GLY A 1 68 ? 10.036 -10.193 1.521 1.00 92.56 68 GLY A C 1
ATOM 529 O O . GLY A 1 68 ? 10.007 -11.134 0.725 1.00 92.56 68 GLY A O 1
ATOM 530 N N . VAL A 1 69 ? 9.419 -9.032 1.278 1.00 95.38 69 VAL A N 1
ATOM 531 C CA . VAL A 1 69 ? 8.635 -8.771 0.066 1.00 95.38 69 VAL A CA 1
ATOM 532 C C . VAL A 1 69 ? 9.591 -8.712 -1.133 1.00 95.38 69 VAL A C 1
ATOM 534 O O . VAL A 1 69 ? 10.518 -7.901 -1.118 1.00 95.38 69 VAL A O 1
ATOM 537 N N . PRO A 1 70 ? 9.442 -9.582 -2.147 1.00 96.50 70 PRO A N 1
ATOM 538 C CA . PRO A 1 70 ? 10.259 -9.537 -3.351 1.00 96.50 70 PRO A CA 1
ATOM 539 C C . PRO A 1 70 ? 9.981 -8.263 -4.151 1.00 96.50 70 PRO A C 1
ATOM 541 O O . PRO A 1 70 ? 8.825 -7.871 -4.329 1.00 96.50 70 PRO A O 1
ATOM 544 N N . VAL A 1 71 ? 11.054 -7.623 -4.609 1.00 94.94 71 VAL A N 1
ATOM 545 C CA . VAL A 1 71 ? 10.993 -6.415 -5.433 1.00 94.94 71 VAL A CA 1
ATOM 546 C C . VAL A 1 71 ? 11.952 -6.531 -6.619 1.00 94.94 71 VAL A C 1
ATOM 548 O O . VAL A 1 71 ? 13.014 -7.159 -6.516 1.00 94.94 71 VAL A O 1
ATOM 551 N N . ASN A 1 72 ? 11.598 -5.863 -7.715 1.00 93.25 72 ASN A N 1
ATOM 552 C CA . ASN A 1 72 ? 12.318 -5.819 -8.986 1.00 93.25 72 ASN A CA 1
ATOM 553 C C . ASN A 1 72 ? 12.696 -7.206 -9.526 1.00 93.25 72 ASN A C 1
ATOM 555 O O . ASN A 1 72 ? 13.877 -7.508 -9.705 1.00 93.25 72 ASN A O 1
ATOM 559 N N . ASN A 1 73 ? 11.700 -8.041 -9.806 1.00 93.38 73 ASN A N 1
ATOM 560 C CA . ASN A 1 73 ? 11.864 -9.401 -10.326 1.00 93.38 73 ASN A CA 1
ATOM 561 C C . ASN A 1 73 ? 12.751 -10.263 -9.415 1.00 93.38 73 ASN A C 1
ATOM 563 O O . ASN A 1 73 ? 13.658 -10.963 -9.864 1.00 93.38 73 ASN A O 1
ATOM 567 N N . ASN A 1 74 ? 12.490 -10.183 -8.113 1.00 93.81 74 ASN A N 1
ATOM 568 C CA . ASN A 1 74 ? 13.148 -10.919 -7.045 1.00 93.81 74 ASN A CA 1
ATOM 569 C C . ASN A 1 74 ? 14.655 -10.624 -6.926 1.00 93.81 74 ASN A C 1
ATOM 571 O O . ASN A 1 74 ? 15.395 -11.416 -6.344 1.00 93.81 74 ASN A O 1
ATOM 575 N N . ALA A 1 75 ? 15.113 -9.470 -7.426 1.00 93.75 75 ALA A N 1
ATOM 576 C CA . ALA A 1 75 ? 16.505 -9.036 -7.304 1.00 93.75 75 ALA A CA 1
ATOM 577 C C . ALA A 1 75 ? 16.909 -8.765 -5.846 1.00 93.75 75 ALA A C 1
ATOM 579 O O . ALA A 1 75 ? 18.069 -8.936 -5.474 1.00 93.75 75 ALA A O 1
ATOM 580 N N . ARG A 1 76 ? 15.957 -8.340 -5.006 1.00 94.12 76 ARG A N 1
ATOM 581 C CA . ARG A 1 76 ? 16.149 -8.181 -3.559 1.00 94.12 76 ARG A CA 1
ATOM 582 C C . ARG A 1 76 ? 14.843 -8.387 -2.798 1.00 94.12 76 ARG A C 1
ATOM 584 O O . ARG A 1 76 ? 13.765 -8.487 -3.385 1.00 94.12 76 ARG A O 1
ATOM 591 N N . LYS A 1 77 ? 14.949 -8.429 -1.470 1.00 95.06 77 LYS A N 1
ATOM 592 C CA . LYS A 1 77 ? 13.804 -8.425 -0.558 1.00 95.06 77 LYS A CA 1
ATOM 593 C C . LYS A 1 77 ? 13.728 -7.095 0.182 1.00 95.06 77 LYS A C 1
ATOM 595 O O . LYS A 1 77 ? 14.739 -6.620 0.694 1.00 95.06 77 LYS A O 1
ATOM 600 N N . ALA A 1 78 ? 12.533 -6.528 0.260 1.00 92.88 78 ALA A N 1
ATOM 601 C CA . ALA A 1 78 ? 12.241 -5.357 1.062 1.00 92.88 78 ALA A CA 1
ATOM 602 C C . ALA A 1 78 ? 11.509 -5.757 2.348 1.00 92.88 78 ALA A C 1
ATOM 604 O O . ALA A 1 78 ? 10.651 -6.643 2.367 1.00 92.88 78 ALA A O 1
ATOM 605 N N . ASN A 1 79 ? 11.862 -5.082 3.433 1.00 92.25 79 ASN A N 1
ATOM 606 C CA . ASN A 1 79 ? 11.180 -5.177 4.714 1.00 92.25 79 ASN A CA 1
ATOM 607 C C . ASN A 1 79 ? 10.509 -3.841 4.970 1.00 92.25 79 ASN A C 1
ATOM 609 O O . ASN A 1 79 ? 11.054 -2.813 4.574 1.00 92.25 79 ASN A O 1
ATOM 613 N N . GLY A 1 80 ? 9.380 -3.826 5.671 1.00 91.25 80 GLY A N 1
ATOM 614 C CA . GLY A 1 80 ? 8.783 -2.535 5.991 1.00 91.25 80 GLY A CA 1
ATOM 615 C C . GLY A 1 80 ? 7.736 -2.055 4.991 1.00 91.25 80 GLY A C 1
ATOM 616 O O . GLY A 1 80 ? 7.415 -0.874 5.031 1.00 91.25 80 GLY A O 1
ATOM 617 N N . ILE A 1 81 ? 7.242 -2.904 4.082 1.00 95.19 81 ILE A N 1
ATOM 618 C CA . ILE A 1 81 ? 6.382 -2.445 2.986 1.00 95.19 81 ILE A CA 1
ATOM 619 C C . ILE A 1 81 ? 4.958 -2.190 3.479 1.00 95.19 81 ILE A C 1
ATOM 621 O O . ILE A 1 81 ? 4.338 -3.034 4.130 1.00 95.19 81 ILE A O 1
ATOM 625 N N . PHE A 1 82 ? 4.426 -1.028 3.107 1.00 97.44 82 PHE A N 1
ATOM 626 C CA . PHE A 1 82 ? 3.069 -0.599 3.415 1.00 97.44 82 PHE A CA 1
ATOM 627 C C . PHE A 1 82 ? 2.312 -0.137 2.165 1.00 97.44 82 PHE A C 1
ATOM 629 O O . PHE A 1 82 ? 2.916 0.270 1.177 1.00 97.44 82 PHE A O 1
ATOM 636 N N . ILE A 1 83 ? 0.980 -0.118 2.252 1.00 98.12 83 ILE A N 1
ATOM 637 C CA . ILE A 1 83 ? 0.145 0.858 1.548 1.00 98.12 83 ILE A CA 1
ATOM 638 C C . ILE A 1 83 ? -0.147 1.993 2.532 1.00 98.12 83 ILE A C 1
ATOM 640 O O . ILE A 1 83 ? -0.773 1.758 3.570 1.00 98.12 83 ILE A O 1
ATOM 644 N N . HIS A 1 84 ? 0.307 3.212 2.245 1.00 97.19 84 HIS A N 1
ATOM 645 C CA . HIS A 1 84 ? 0.090 4.367 3.125 1.00 97.19 84 HIS A CA 1
ATOM 646 C C . HIS A 1 84 ? -0.127 5.666 2.350 1.00 97.19 84 HIS A C 1
ATOM 648 O O . HIS A 1 84 ? -0.109 5.700 1.122 1.00 97.19 84 HIS A O 1
ATOM 654 N N . LYS A 1 85 ? -0.349 6.768 3.077 1.00 96.25 85 LYS A N 1
ATOM 655 C CA . LYS A 1 85 ? -0.625 8.056 2.439 1.00 96.25 85 LYS A CA 1
ATOM 656 C C . LYS A 1 85 ? 0.600 8.640 1.732 1.00 96.25 85 LYS A C 1
ATOM 658 O O . LYS A 1 85 ? 1.680 8.692 2.327 1.00 96.25 85 LYS A O 1
ATOM 663 N N . GLY A 1 86 ? 0.406 9.141 0.519 1.00 95.19 86 GLY A N 1
ATOM 664 C CA . GLY A 1 86 ? 1.389 9.890 -0.263 1.00 95.19 86 GLY A CA 1
ATOM 665 C C . GLY A 1 86 ? 0.795 10.333 -1.601 1.00 95.19 86 GLY A C 1
ATOM 666 O O . GLY A 1 86 ? -0.235 9.819 -2.027 1.00 95.19 86 GLY A O 1
ATOM 667 N N . THR A 1 87 ? 1.416 11.317 -2.245 1.00 92.94 87 THR A N 1
ATOM 668 C CA . THR A 1 87 ? 0.874 11.956 -3.463 1.00 92.94 87 THR A CA 1
ATOM 669 C C . THR A 1 87 ? 1.722 11.713 -4.711 1.00 92.94 87 THR A C 1
ATOM 671 O O . THR A 1 87 ? 1.363 12.163 -5.795 1.00 92.94 87 THR A O 1
ATOM 674 N N . SER A 1 88 ? 2.868 11.039 -4.578 1.00 93.44 88 SER A N 1
ATOM 675 C CA . SER A 1 88 ? 3.773 10.733 -5.691 1.00 93.44 88 SER A CA 1
ATOM 676 C C . SER A 1 88 ? 4.777 9.636 -5.323 1.00 93.44 88 SER A C 1
ATOM 678 O O . SER A 1 88 ? 4.966 9.332 -4.146 1.00 93.44 88 SER A O 1
ATOM 680 N N . ALA A 1 89 ? 5.473 9.088 -6.325 1.00 92.38 89 ALA A N 1
ATOM 681 C CA . ALA A 1 89 ? 6.507 8.063 -6.152 1.00 92.38 89 ALA A CA 1
ATOM 682 C C . ALA A 1 89 ? 7.609 8.461 -5.149 1.00 92.38 89 ALA A C 1
ATOM 684 O O . ALA A 1 89 ? 8.052 7.624 -4.366 1.00 92.38 89 ALA A O 1
ATOM 685 N N . GLY A 1 90 ? 7.987 9.745 -5.092 1.00 91.25 90 GLY A N 1
ATOM 686 C CA . GLY A 1 90 ? 9.004 10.252 -4.159 1.00 91.25 90 GLY A CA 1
ATOM 687 C C . GLY A 1 90 ? 8.611 10.192 -2.677 1.00 91.25 90 GLY A C 1
ATOM 688 O O . GLY A 1 90 ? 9.447 10.437 -1.819 1.00 91.25 90 GLY A O 1
ATOM 689 N N . TRP A 1 91 ? 7.352 9.872 -2.360 1.00 88.19 91 TRP A N 1
ATOM 690 C CA . TRP A 1 91 ? 6.866 9.687 -0.985 1.00 88.19 91 TRP A CA 1
ATOM 691 C C . TRP A 1 91 ? 6.860 8.228 -0.537 1.00 88.19 91 TRP A C 1
ATOM 693 O O . TRP A 1 91 ? 6.485 7.940 0.602 1.00 88.19 91 TRP A O 1
ATOM 703 N N . SER A 1 92 ? 7.177 7.312 -1.449 1.00 89.62 92 SER A N 1
ATOM 704 C CA . SER A 1 92 ? 6.970 5.893 -1.216 1.00 89.62 92 SER A CA 1
ATOM 705 C C . SER A 1 92 ? 8.042 5.260 -0.347 1.00 89.62 92 SER A C 1
ATOM 707 O O . SER A 1 92 ? 7.713 4.381 0.441 1.00 89.62 92 SER A O 1
ATOM 709 N N . ASP A 1 93 ? 9.311 5.648 -0.502 1.00 84.75 93 ASP A N 1
ATOM 710 C CA . ASP A 1 93 ? 10.451 4.883 0.021 1.00 84.75 93 ASP A CA 1
ATOM 711 C C . ASP A 1 93 ? 10.316 3.371 -0.307 1.00 84.75 93 ASP A C 1
ATOM 713 O O . ASP A 1 93 ? 10.663 2.500 0.491 1.00 84.75 93 ASP A O 1
ATOM 717 N N . GLY A 1 94 ? 9.711 3.057 -1.463 1.00 86.19 94 GLY A N 1
ATOM 718 C CA . GLY A 1 94 ? 9.381 1.702 -1.911 1.00 86.19 94 GLY A CA 1
ATOM 719 C C . GLY A 1 94 ? 8.082 1.075 -1.399 1.00 86.19 94 GLY A C 1
ATOM 720 O O . GLY A 1 94 ? 7.763 -0.055 -1.760 1.00 86.19 94 GLY A O 1
ATOM 721 N N . CYS A 1 95 ? 7.297 1.795 -0.601 1.00 95.00 95 CYS A N 1
ATOM 722 C CA . CYS A 1 95 ? 5.911 1.444 -0.299 1.00 95.00 95 CYS A CA 1
ATOM 723 C C . CYS A 1 95 ? 4.984 1.699 -1.500 1.00 95.00 95 CYS A C 1
ATOM 725 O O . CYS A 1 95 ? 5.344 2.346 -2.479 1.00 95.00 95 CYS A O 1
ATOM 727 N N . ILE A 1 96 ? 3.738 1.248 -1.401 1.00 97.44 96 ILE A N 1
ATOM 728 C CA . ILE A 1 96 ? 2.674 1.726 -2.283 1.00 97.44 96 ILE A CA 1
ATOM 729 C C . ILE A 1 96 ? 2.056 2.949 -1.614 1.00 97.44 96 ILE A C 1
ATOM 731 O O . ILE A 1 96 ? 1.647 2.894 -0.452 1.00 97.44 96 ILE A O 1
ATOM 735 N N . VAL A 1 97 ? 1.964 4.063 -2.331 1.00 97.81 97 VAL A N 1
ATOM 736 C CA . VAL A 1 97 ? 1.313 5.267 -1.812 1.00 97.81 97 VAL A CA 1
ATOM 737 C C . VAL A 1 97 ? 0.070 5.626 -2.601 1.00 97.81 97 VAL A C 1
ATOM 739 O O . VAL A 1 97 ? 0.052 5.520 -3.825 1.00 97.81 97 VAL A O 1
ATOM 742 N N . ILE A 1 98 ? -0.967 6.040 -1.876 1.00 98.31 98 ILE A N 1
ATOM 743 C CA . ILE A 1 98 ? -2.234 6.567 -2.402 1.00 98.31 98 ILE A CA 1
ATOM 744 C C . ILE A 1 98 ? -2.654 7.792 -1.586 1.00 98.31 98 ILE A C 1
ATOM 746 O O . ILE A 1 98 ? -2.115 8.049 -0.505 1.00 98.31 98 ILE A O 1
ATOM 750 N N . GLU A 1 99 ? -3.642 8.542 -2.070 1.00 97.25 99 GLU A N 1
ATOM 751 C CA . GLU A 1 99 ? -4.172 9.690 -1.332 1.00 97.25 99 GLU A CA 1
ATOM 752 C C . GLU A 1 99 ? -4.682 9.302 0.066 1.00 97.25 99 GLU A C 1
ATOM 754 O O . GLU A 1 99 ? -5.312 8.263 0.262 1.00 97.25 99 GLU A O 1
ATOM 759 N N . GLU A 1 100 ? -4.457 10.181 1.048 1.00 96.56 100 GLU A N 1
ATOM 760 C CA . GLU A 1 100 ? -4.801 9.951 2.459 1.00 96.56 100 GLU A CA 1
ATOM 761 C C . GLU A 1 100 ? -6.262 9.544 2.663 1.00 96.56 100 GLU A C 1
ATOM 763 O O . GLU A 1 100 ? -6.542 8.583 3.380 1.00 96.56 100 GLU A O 1
ATOM 768 N N . LYS A 1 101 ? -7.188 10.227 1.983 1.00 97.38 101 LYS A N 1
ATOM 769 C CA . LYS A 1 101 ? -8.622 9.934 2.066 1.00 97.38 101 LYS A CA 1
ATOM 770 C C . LYS A 1 101 ? -8.943 8.486 1.665 1.00 97.38 101 LYS A C 1
ATOM 772 O O . LYS A 1 101 ? -9.807 7.866 2.275 1.00 97.38 101 LYS A O 1
ATOM 777 N N . GLU A 1 102 ? -8.228 7.936 0.683 1.00 98.44 102 GLU A N 1
ATOM 778 C CA . GLU A 1 102 ? -8.448 6.578 0.179 1.00 98.44 102 GLU A CA 1
ATOM 779 C C . GLU A 1 102 ? -7.833 5.531 1.116 1.00 98.44 102 GLU A C 1
ATOM 781 O O . GLU A 1 102 ? -8.484 4.532 1.420 1.00 98.44 102 GLU A O 1
ATOM 786 N N . VAL A 1 103 ? -6.645 5.796 1.685 1.00 97.94 103 VAL A N 1
ATOM 787 C CA . VAL A 1 103 ? -6.079 4.942 2.753 1.00 97.94 103 VAL A CA 1
ATOM 788 C C . VAL A 1 103 ? -7.043 4.842 3.927 1.00 97.94 103 VAL A C 1
ATOM 790 O O . VAL A 1 103 ? -7.279 3.747 4.432 1.00 97.94 103 VAL A O 1
ATOM 793 N N . LEU A 1 104 ? -7.609 5.970 4.367 1.00 98.06 104 LEU A N 1
ATOM 794 C CA . LEU A 1 104 ? -8.506 5.998 5.521 1.00 98.06 104 LEU A CA 1
ATOM 795 C C . LEU A 1 104 ? -9.817 5.248 5.258 1.00 98.06 104 LEU A C 1
ATOM 797 O O . LEU A 1 104 ? -10.289 4.561 6.162 1.00 98.06 104 LEU A O 1
ATOM 801 N N . LYS A 1 105 ? -10.376 5.304 4.039 1.00 98.31 105 LYS A N 1
ATOM 802 C CA . LYS A 1 105 ? -11.536 4.472 3.663 1.00 98.31 105 LYS A CA 1
ATOM 803 C C . LYS A 1 105 ? -11.230 2.984 3.826 1.00 98.31 105 LYS A C 1
ATOM 805 O O . LYS A 1 105 ? -11.991 2.280 4.485 1.00 98.31 105 LYS A O 1
ATOM 810 N N . ILE A 1 106 ? -10.110 2.521 3.264 1.00 98.50 106 ILE A N 1
ATOM 811 C CA . ILE A 1 106 ? -9.695 1.112 3.337 1.00 98.50 106 ILE A CA 1
ATOM 812 C C . ILE A 1 106 ? -9.436 0.719 4.795 1.00 98.50 106 ILE A C 1
ATOM 814 O O . ILE A 1 106 ? -10.004 -0.250 5.292 1.00 98.50 106 ILE A O 1
ATOM 818 N N . TRP A 1 107 ? -8.623 1.504 5.505 1.00 98.38 107 TRP A N 1
ATOM 819 C CA . TRP A 1 107 ? -8.233 1.229 6.885 1.00 98.38 107 TRP A CA 1
ATOM 820 C C . TRP A 1 107 ? -9.442 1.167 7.826 1.00 98.38 107 TRP A C 1
ATOM 822 O O . TRP A 1 107 ? -9.530 0.244 8.630 1.00 98.38 107 TRP A O 1
ATOM 832 N N . ASN A 1 108 ? -10.405 2.088 7.708 1.00 98.19 108 ASN A N 1
ATOM 833 C CA . ASN A 1 108 ? -11.622 2.079 8.529 1.00 98.19 108 ASN A CA 1
ATOM 834 C C . ASN A 1 108 ? -12.546 0.887 8.218 1.00 98.19 108 ASN A C 1
ATOM 836 O O . ASN A 1 108 ? -13.256 0.436 9.109 1.00 98.19 108 ASN A O 1
ATOM 840 N N . ALA A 1 109 ? -12.535 0.365 6.987 1.00 98.00 109 ALA A N 1
ATOM 841 C CA . ALA A 1 109 ? -13.389 -0.753 6.577 1.00 98.00 109 ALA A CA 1
ATOM 842 C C . ALA A 1 109 ? -12.894 -2.133 7.050 1.00 98.00 109 ALA A C 1
ATOM 844 O O . ALA A 1 109 ? -13.671 -3.091 7.080 1.00 98.00 109 ALA A O 1
ATOM 845 N N . ILE A 1 110 ? -11.603 -2.255 7.3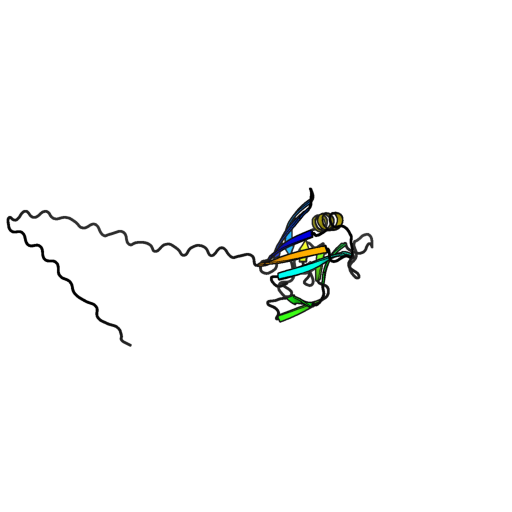72 1.00 98.19 110 ILE A N 1
ATOM 846 C CA . ILE A 1 110 ? -10.969 -3.528 7.732 1.00 98.19 110 ILE A CA 1
ATOM 847 C C . ILE A 1 110 ? -11.102 -3.787 9.227 1.00 98.19 110 ILE A C 1
ATOM 849 O O . ILE A 1 110 ? -10.538 -3.044 10.015 1.00 98.19 110 ILE A O 1
ATOM 853 N N . GLU A 1 111 ? -11.748 -4.874 9.632 1.00 96.88 111 GLU A N 1
ATOM 854 C CA . GLU A 1 111 ? -11.778 -5.334 11.019 1.00 96.88 111 GLU A CA 1
ATOM 855 C C . GLU A 1 111 ? -11.641 -6.868 11.088 1.00 96.88 111 GLU A C 1
ATOM 857 O O . GLU A 1 111 ? -12.152 -7.589 10.224 1.00 96.88 111 GLU A O 1
ATOM 862 N N . PRO A 1 112 ? -10.974 -7.417 12.114 1.00 96.94 112 PRO A N 1
ATOM 863 C CA . PRO A 1 112 ? -10.184 -6.710 13.125 1.00 96.94 112 PRO A CA 1
ATOM 864 C C . PRO A 1 112 ? -8.880 -6.109 12.561 1.00 96.94 112 PRO A C 1
ATOM 866 O O . PRO A 1 112 ? -8.362 -6.567 11.538 1.00 96.94 112 PRO A O 1
ATOM 869 N N . LYS A 1 113 ? -8.341 -5.087 13.238 1.00 97.69 113 LYS A N 1
ATOM 870 C CA . LYS A 1 113 ? -6.980 -4.556 13.013 1.00 97.69 113 LYS A CA 1
ATOM 871 C C . LYS A 1 113 ? -5.901 -5.525 13.525 1.00 97.69 113 LYS A C 1
ATOM 873 O O . LYS A 1 113 ? -6.189 -6.392 14.343 1.00 97.69 113 LYS A O 1
ATOM 878 N N . GLU A 1 114 ? -4.657 -5.353 13.066 1.00 96.69 114 GLU A N 1
ATOM 879 C CA . GLU A 1 114 ? -3.468 -6.103 13.539 1.00 96.69 114 GLU A CA 1
ATOM 880 C C . GLU A 1 114 ? -3.515 -7.633 13.342 1.00 96.69 114 GLU A C 1
ATOM 882 O O . GLU A 1 114 ? -2.736 -8.373 13.940 1.00 96.69 114 GLU A O 1
ATOM 887 N N . ILE A 1 115 ? -4.418 -8.130 12.497 1.00 96.12 115 ILE A N 1
ATOM 888 C CA . ILE A 1 115 ? -4.558 -9.556 12.184 1.00 96.12 115 ILE A CA 1
ATOM 889 C C . ILE A 1 115 ? -4.416 -9.731 10.681 1.00 96.12 115 ILE A C 1
ATOM 891 O O . ILE A 1 115 ? -5.017 -8.971 9.931 1.00 96.12 115 ILE A O 1
ATOM 895 N N . GLY A 1 116 ? -3.646 -10.736 10.247 1.00 96.31 116 GLY A N 1
ATOM 896 C CA . GLY A 1 116 ? -3.407 -11.075 8.838 1.00 96.31 116 GLY A CA 1
ATOM 897 C C . GLY A 1 116 ? -4.671 -11.510 8.093 1.00 96.31 116 GLY A C 1
ATOM 898 O O . GLY A 1 116 ? -4.857 -12.692 7.823 1.00 96.31 116 GLY A O 1
ATOM 899 N N . ASN A 1 117 ? -5.556 -10.562 7.797 1.00 97.62 117 ASN A N 1
ATOM 900 C CA . ASN A 1 117 ? -6.871 -10.767 7.194 1.00 97.62 117 ASN A CA 1
ATOM 901 C C . ASN A 1 117 ? -7.005 -10.117 5.810 1.00 97.62 117 ASN A C 1
ATOM 903 O O . ASN A 1 117 ? -8.096 -10.128 5.239 1.00 97.62 117 ASN A O 1
ATOM 907 N N . ILE A 1 118 ? -5.926 -9.557 5.262 1.00 98.31 118 ILE A N 1
ATOM 908 C CA . ILE A 1 118 ? -5.921 -8.905 3.952 1.00 98.31 118 ILE A CA 1
ATOM 909 C C . ILE A 1 118 ? -5.059 -9.712 2.993 1.00 98.31 118 ILE A C 1
ATOM 911 O O . ILE A 1 118 ? -3.920 -10.056 3.301 1.00 98.31 118 ILE A O 1
ATOM 915 N N . THR A 1 119 ? -5.578 -9.947 1.797 1.00 98.38 119 THR A N 1
ATOM 916 C CA . THR A 1 119 ? -4.817 -10.425 0.648 1.00 98.38 119 THR A CA 1
ATOM 917 C C . THR A 1 119 ? -4.567 -9.255 -0.297 1.00 98.38 119 THR A C 1
ATOM 919 O O . THR A 1 119 ? -5.504 -8.703 -0.872 1.00 98.38 119 THR A O 1
ATOM 922 N N . ILE A 1 120 ? -3.307 -8.859 -0.450 1.00 98.50 120 ILE A N 1
ATOM 923 C CA . ILE A 1 120 ? -2.886 -7.849 -1.417 1.00 98.50 120 ILE A CA 1
ATOM 924 C C . ILE A 1 120 ? -2.433 -8.580 -2.674 1.00 98.50 120 ILE A C 1
ATOM 926 O O . ILE A 1 120 ? -1.436 -9.298 -2.648 1.00 98.50 120 ILE A O 1
ATOM 930 N N . VAL A 1 121 ? -3.167 -8.403 -3.765 1.00 98.31 121 VAL A N 1
ATOM 931 C CA . VAL A 1 121 ? -2.869 -9.009 -5.063 1.00 98.31 121 VAL A CA 1
ATOM 932 C C . VAL A 1 121 ? -2.217 -7.957 -5.945 1.00 98.31 121 VAL A C 1
ATOM 934 O O . VAL A 1 121 ? -2.866 -6.994 -6.345 1.00 98.31 121 VAL A O 1
ATOM 937 N N . VAL A 1 122 ? -0.941 -8.140 -6.257 1.00 97.81 122 VAL A N 1
ATOM 938 C CA . VAL A 1 122 ? -0.187 -7.274 -7.166 1.00 97.81 122 VAL A CA 1
ATOM 939 C C . VAL A 1 122 ? -0.112 -7.960 -8.521 1.00 97.81 122 VAL A C 1
ATOM 941 O O . VAL A 1 122 ? 0.260 -9.128 -8.573 1.00 97.81 122 VAL A O 1
ATOM 944 N N . LYS A 1 123 ? -0.452 -7.251 -9.599 1.00 97.44 123 LYS A N 1
ATOM 945 C CA . LYS A 1 123 ? -0.385 -7.738 -10.985 1.00 97.44 123 LYS A CA 1
ATOM 946 C C . LYS A 1 123 ? 0.264 -6.718 -11.895 1.00 97.44 123 LYS A C 1
ATOM 948 O O . LYS A 1 123 ? 0.044 -5.521 -11.716 1.00 97.44 123 LYS A O 1
ATOM 953 N N . ASP A 1 124 ? 1.001 -7.176 -12.894 1.00 94.81 124 ASP A N 1
ATOM 954 C CA . ASP A 1 124 ? 1.462 -6.293 -13.960 1.00 94.81 124 ASP A CA 1
ATOM 955 C C . ASP A 1 124 ? 0.287 -5.784 -14.809 1.00 94.81 124 ASP A C 1
ATOM 957 O O . ASP A 1 124 ? -0.676 -6.500 -15.100 1.00 94.81 124 ASP A O 1
ATOM 961 N N . GLN A 1 125 ? 0.357 -4.517 -15.211 1.00 91.06 125 GLN A N 1
ATOM 962 C CA . GLN A 1 125 ? -0.525 -3.984 -16.234 1.00 91.06 125 GLN A CA 1
ATOM 963 C C . GLN A 1 125 ? -0.178 -4.686 -17.547 1.00 91.06 125 GLN A C 1
ATOM 965 O O . GLN A 1 125 ? 0.908 -4.498 -18.090 1.00 91.06 125 GLN A O 1
ATOM 970 N N . SER A 1 126 ? -1.095 -5.502 -18.065 1.00 81.06 126 SER A N 1
ATOM 971 C CA . SER A 1 126 ? -0.915 -6.109 -19.380 1.00 81.06 126 SER A CA 1
ATOM 972 C C . SER A 1 126 ? -0.879 -5.002 -20.431 1.00 81.06 126 SER A C 1
ATOM 974 O O . SER A 1 126 ? -1.881 -4.309 -20.631 1.00 81.06 126 SER A O 1
ATOM 976 N N . GLU A 1 127 ? 0.252 -4.837 -21.112 1.00 61.41 127 GLU A N 1
ATOM 977 C CA . GLU A 1 127 ? 0.303 -4.027 -22.321 1.00 61.41 127 GLU A CA 1
ATOM 978 C C . GLU A 1 127 ? -0.637 -4.667 -23.347 1.00 61.41 127 GLU A C 1
ATOM 980 O O . GLU A 1 127 ? -0.410 -5.783 -23.818 1.00 61.41 127 GLU A O 1
ATOM 985 N N . THR A 1 128 ? -1.729 -3.988 -23.700 1.00 51.53 128 THR A N 1
ATOM 986 C CA . THR A 1 128 ? -2.441 -4.304 -24.938 1.00 51.53 128 THR A CA 1
ATOM 987 C C . THR A 1 128 ? -1.475 -4.035 -26.081 1.00 51.53 128 THR A C 1
ATOM 989 O O . THR A 1 128 ? -1.321 -2.892 -26.508 1.00 51.53 128 THR A O 1
ATOM 992 N N . VAL A 1 129 ? -0.804 -5.082 -26.561 1.00 47.59 129 VAL A N 1
ATOM 993 C CA . VAL A 1 129 ? -0.044 -5.032 -27.807 1.00 47.59 129 VAL A CA 1
ATOM 994 C C . VAL A 1 129 ? -1.042 -4.639 -28.892 1.00 47.59 129 VAL A C 1
ATOM 996 O O . VAL A 1 129 ? -1.948 -5.407 -29.222 1.00 47.59 129 VAL A O 1
ATOM 999 N N . ALA A 1 130 ? -0.932 -3.410 -29.397 1.00 52.59 130 ALA A N 1
ATOM 1000 C CA . ALA A 1 130 ? -1.716 -2.979 -30.542 1.00 52.59 130 ALA A CA 1
ATOM 1001 C C . ALA A 1 130 ? -1.498 -3.996 -31.671 1.00 52.59 130 ALA A C 1
ATOM 1003 O O . ALA A 1 130 ? -0.357 -4.362 -31.963 1.00 52.59 130 ALA A O 1
ATOM 1004 N N . ALA A 1 131 ? -2.589 -4.487 -32.265 1.00 56.16 131 ALA A N 1
ATOM 1005 C CA . ALA A 1 131 ? -2.512 -5.452 -33.354 1.00 56.16 131 ALA A CA 1
ATOM 1006 C C . ALA A 1 131 ? -1.532 -4.941 -34.429 1.00 56.16 131 ALA A C 1
ATOM 1008 O O . ALA A 1 131 ? -1.582 -3.750 -34.761 1.00 56.16 131 ALA A O 1
ATOM 1009 N N . PRO A 1 132 ? -0.646 -5.799 -34.973 1.00 64.94 132 PRO A N 1
ATOM 1010 C CA . PRO A 1 132 ? 0.283 -5.374 -36.009 1.00 64.94 132 PRO A CA 1
ATOM 1011 C C . PRO A 1 132 ? -0.503 -4.741 -37.167 1.00 64.94 132 PRO A C 1
ATOM 1013 O O . PRO A 1 132 ? -1.600 -5.218 -37.489 1.00 64.94 132 PRO A O 1
ATOM 1016 N N . PRO A 1 133 ? 0.011 -3.662 -37.789 1.00 64.62 133 PRO A N 1
ATOM 1017 C CA . PRO A 1 133 ? -0.671 -3.028 -38.906 1.00 64.62 133 PRO A CA 1
ATOM 1018 C C . PRO A 1 133 ? -0.968 -4.087 -39.969 1.00 64.62 133 PRO A C 1
ATOM 1020 O O . PRO A 1 133 ? -0.082 -4.839 -40.381 1.00 64.62 133 PRO A O 1
ATOM 1023 N N . ARG A 1 134 ? -2.242 -4.176 -40.377 1.00 66.38 134 ARG A N 1
ATOM 1024 C CA . ARG A 1 134 ? -2.667 -5.087 -41.444 1.00 66.38 134 ARG A CA 1
ATOM 1025 C C . ARG A 1 134 ? -1.765 -4.868 -42.666 1.00 66.38 134 ARG A C 1
ATOM 1027 O O . ARG A 1 134 ? -1.597 -3.711 -43.059 1.00 66.38 134 ARG A O 1
ATOM 1034 N N . PRO A 1 135 ? -1.219 -5.932 -43.284 1.00 63.72 135 PRO A N 1
ATOM 1035 C CA . PRO A 1 135 ? -0.497 -5.801 -44.539 1.00 63.72 135 PRO A CA 1
ATOM 1036 C C . PRO A 1 135 ? -1.378 -5.074 -45.554 1.00 63.72 135 PRO A C 1
ATOM 1038 O O . PRO A 1 135 ? -2.519 -5.479 -45.792 1.00 63.72 135 PRO A O 1
ATOM 1041 N N . ILE A 1 136 ? -0.861 -3.991 -46.132 1.00 61.81 136 ILE A N 1
ATOM 1042 C CA . ILE A 1 136 ? -1.508 -3.301 -47.246 1.00 61.81 136 ILE A CA 1
ATOM 1043 C C . ILE A 1 136 ? -1.539 -4.305 -48.398 1.00 61.81 136 ILE A C 1
ATOM 1045 O O . ILE A 1 136 ? -0.498 -4.625 -48.973 1.00 61.81 136 ILE A O 1
ATOM 1049 N N . GLN A 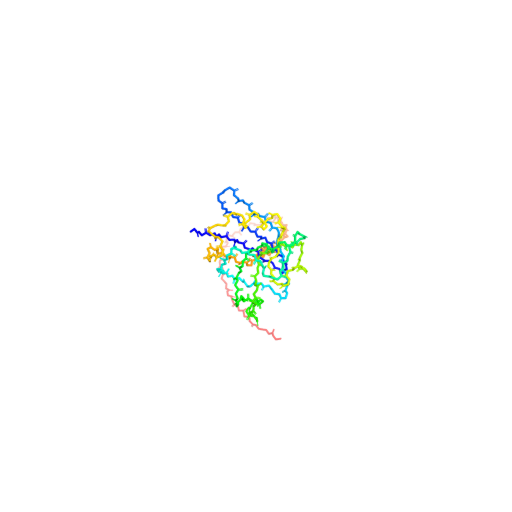1 137 ? -2.716 -4.850 -48.711 1.00 60.84 137 GLN A N 1
ATOM 1050 C CA . GLN A 1 137 ? -2.862 -5.655 -49.916 1.00 60.84 137 GLN A CA 1
ATOM 1051 C C . GLN A 1 137 ? -2.640 -4.737 -51.127 1.00 60.84 137 GLN A C 1
ATOM 1053 O O . GLN A 1 137 ? -3.275 -3.680 -51.199 1.00 60.84 137 GLN A O 1
ATOM 1058 N N . PRO A 1 138 ? -1.746 -5.085 -52.069 1.00 52.25 138 PRO A N 1
ATOM 1059 C CA . PRO A 1 138 ? -1.577 -4.295 -53.276 1.00 52.25 138 PRO A CA 1
ATOM 1060 C C . PRO A 1 138 ? -2.894 -4.313 -54.056 1.00 52.25 138 PRO A C 1
ATOM 1062 O O . PRO A 1 138 ? -3.370 -5.374 -54.460 1.00 52.25 138 PRO A O 1
ATOM 1065 N N . MET A 1 139 ? -3.492 -3.133 -54.253 1.00 48.62 139 MET A N 1
ATOM 1066 C CA . MET A 1 139 ? -4.640 -2.979 -55.141 1.00 48.62 139 MET A CA 1
ATOM 1067 C C . MET A 1 139 ? -4.250 -3.493 -56.526 1.00 48.62 139 MET A C 1
ATOM 1069 O O . MET A 1 139 ? -3.286 -3.021 -57.134 1.00 48.62 139 MET A O 1
ATOM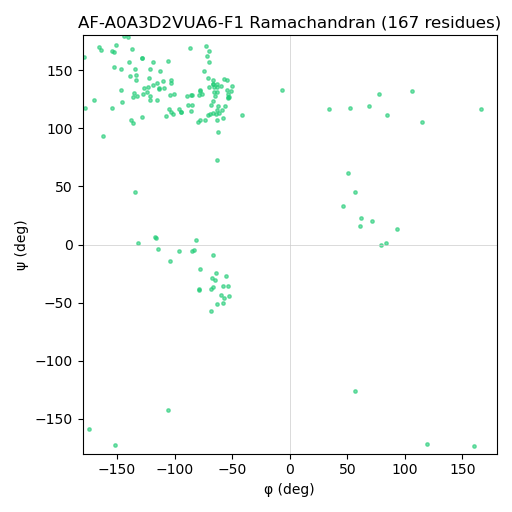 1073 N N . GLY A 1 140 ? -4.978 -4.513 -56.980 1.00 44.19 140 GLY A N 1
ATOM 1074 C CA . GLY A 1 140 ? -4.760 -5.164 -58.259 1.00 44.19 140 GLY A CA 1
ATOM 1075 C C . GLY A 1 140 ? -4.732 -4.138 -59.385 1.00 44.19 140 GLY A C 1
ATOM 1076 O O . GLY A 1 140 ? -5.656 -3.343 -59.547 1.00 44.19 140 GLY A O 1
ATOM 1077 N N . LYS A 1 141 ? -3.659 -4.171 -60.179 1.00 45.31 141 LYS A N 1
ATOM 1078 C CA . LYS A 1 141 ? -3.620 -3.493 -61.471 1.00 45.31 141 LYS A CA 1
ATOM 1079 C C . LYS A 1 141 ? -4.750 -4.068 -62.323 1.00 45.31 141 LYS A C 1
ATOM 1081 O O . LYS A 1 141 ? -4.752 -5.253 -62.648 1.00 45.31 141 LYS A O 1
ATOM 1086 N N . THR A 1 142 ? -5.702 -3.207 -62.653 1.00 46.94 142 THR A N 1
ATOM 1087 C CA . THR A 1 142 ? -6.747 -3.393 -63.658 1.00 46.94 142 THR A CA 1
ATOM 1088 C C . THR A 1 142 ? -6.180 -4.061 -64.911 1.00 46.94 142 THR A C 1
ATOM 1090 O O . THR A 1 142 ? -5.391 -3.458 -65.640 1.00 46.94 142 THR A O 1
ATOM 1093 N N . GLN A 1 143 ? -6.582 -5.308 -65.167 1.00 43.88 143 GLN A N 1
ATOM 1094 C CA . GLN A 1 143 ? -6.387 -5.947 -66.464 1.00 43.88 143 GLN A CA 1
ATOM 1095 C C . GLN A 1 143 ? -7.330 -5.284 -67.473 1.00 43.88 143 GLN A C 1
ATOM 1097 O O . GLN A 1 143 ? -8.549 -5.433 -67.394 1.00 43.88 143 GLN A O 1
ATOM 1102 N N . PHE A 1 144 ? -6.755 -4.551 -68.423 1.00 40.19 144 PHE A N 1
ATOM 1103 C CA . PHE A 1 144 ? -7.444 -4.137 -69.640 1.00 40.19 144 PHE A CA 1
ATOM 1104 C C . PHE A 1 144 ? -7.807 -5.388 -70.452 1.00 40.19 144 PHE A C 1
ATOM 1106 O O . PHE A 1 144 ? -6.929 -6.080 -70.963 1.00 40.19 144 PHE A O 1
ATOM 1113 N N . HIS A 1 145 ? -9.103 -5.682 -70.563 1.00 33.66 145 HIS A N 1
ATOM 1114 C CA . HIS A 1 145 ? -9.626 -6.698 -71.473 1.00 33.66 145 HI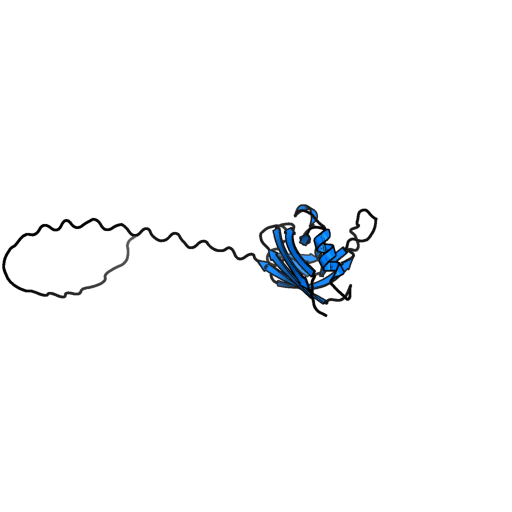S A CA 1
ATOM 1115 C C . HIS A 1 145 ? -9.667 -6.125 -72.896 1.00 33.66 145 HIS A C 1
ATOM 1117 O O . HIS A 1 145 ? -10.519 -5.298 -73.213 1.00 33.66 145 HIS A O 1
ATOM 1123 N N . TRP A 1 146 ? -8.761 -6.580 -73.762 1.00 32.19 146 TRP A N 1
ATOM 1124 C CA . TRP A 1 146 ? -8.933 -6.473 -75.211 1.00 32.19 146 TRP A CA 1
ATOM 1125 C C . TRP A 1 146 ? -9.752 -7.673 -75.691 1.00 32.19 146 TRP A C 1
ATOM 1127 O O . TRP A 1 146 ? -9.322 -8.821 -75.585 1.00 32.19 146 TRP A O 1
ATOM 1137 N N . ILE A 1 147 ? -10.954 -7.407 -76.202 1.00 39.12 147 ILE A N 1
ATOM 1138 C CA . ILE A 1 147 ? -11.796 -8.407 -76.857 1.00 39.12 147 ILE A CA 1
ATOM 1139 C C . ILE A 1 147 ? -11.273 -8.583 -78.285 1.00 39.12 147 ILE A C 1
ATOM 1141 O O . ILE A 1 147 ? -11.527 -7.749 -79.149 1.00 39.12 147 ILE A O 1
ATOM 1145 N N . CYS A 1 148 ? -10.584 -9.694 -78.543 1.00 34.53 148 CYS A N 1
ATOM 1146 C CA . CYS A 1 148 ? -10.336 -10.184 -79.896 1.00 34.53 148 CYS A CA 1
ATOM 1147 C C . CYS A 1 148 ? -11.208 -11.422 -80.138 1.00 34.53 148 CYS A C 1
ATOM 1149 O O . CYS A 1 148 ? -10.999 -12.478 -79.545 1.00 34.53 148 CYS A O 1
ATOM 1151 N N . HIS A 1 149 ? -12.209 -11.283 -81.010 1.00 35.62 149 HIS A N 1
ATOM 1152 C CA . HIS A 1 149 ? -12.983 -12.397 -81.553 1.00 35.62 149 HIS A CA 1
ATOM 1153 C C . HIS A 1 149 ? -12.136 -13.171 -82.566 1.00 35.62 149 HIS A C 1
ATOM 1155 O O . HIS A 1 149 ? -11.960 -12.704 -83.688 1.00 35.62 149 HIS A O 1
ATOM 1161 N N . ILE A 1 150 ? -11.676 -14.376 -82.217 1.00 37.03 150 ILE A N 1
ATOM 1162 C CA . ILE A 1 150 ? -11.261 -15.382 -83.204 1.00 37.03 150 ILE A CA 1
ATOM 1163 C C . ILE A 1 150 ? -11.832 -16.747 -82.807 1.00 37.03 150 ILE A C 1
ATOM 1165 O O . ILE A 1 150 ? -11.768 -17.189 -81.664 1.00 37.03 150 ILE A O 1
ATOM 1169 N N . ARG A 1 151 ? -12.460 -17.370 -83.803 1.00 38.38 151 ARG A N 1
ATOM 1170 C CA . ARG A 1 151 ? -13.190 -18.635 -83.775 1.00 38.38 151 ARG A CA 1
ATOM 1171 C C . ARG A 1 151 ? -12.291 -19.826 -83.418 1.00 38.38 151 ARG A C 1
ATOM 1173 O O . ARG A 1 151 ? -11.264 -20.027 -84.052 1.00 38.38 151 ARG A O 1
ATOM 1180 N N . GLY A 1 152 ? -12.819 -20.717 -82.579 1.00 37.53 152 GLY A N 1
ATOM 1181 C CA . GLY A 1 152 ? -12.606 -22.160 -82.720 1.00 37.53 152 GLY A CA 1
ATOM 1182 C C . GLY A 1 152 ? -11.659 -22.833 -81.720 1.00 37.53 152 GLY A C 1
ATOM 1183 O O . GLY A 1 152 ? -10.507 -22.454 -81.573 1.00 37.53 152 GLY A O 1
ATOM 1184 N N . LYS A 1 153 ? -12.171 -23.950 -81.181 1.00 34.78 153 LYS A N 1
ATOM 1185 C CA . LYS A 1 153 ? -11.508 -25.064 -80.475 1.00 34.78 153 LYS A CA 1
ATOM 1186 C C . LYS A 1 153 ? -11.229 -24.904 -78.971 1.00 34.78 153 LYS A C 1
ATOM 1188 O O . LYS A 1 153 ? -10.356 -24.175 -78.523 1.00 34.78 153 LYS A O 1
ATOM 1193 N N . LYS A 1 154 ? -11.975 -25.720 -78.212 1.00 40.72 154 LYS A N 1
ATOM 1194 C CA . LYS A 1 154 ? -11.710 -26.144 -76.832 1.00 40.72 154 LYS A CA 1
ATOM 1195 C C . LYS A 1 154 ? -10.319 -26.764 -76.722 1.00 40.72 154 LYS A C 1
ATOM 1197 O O . LYS A 1 154 ? -10.078 -27.722 -77.446 1.00 40.72 154 LYS A O 1
ATOM 1202 N N . TYR A 1 155 ? -9.538 -26.359 -75.722 1.00 35.59 155 TYR A N 1
ATOM 1203 C CA . TYR A 1 155 ? -8.666 -27.264 -74.967 1.00 35.59 155 TYR A CA 1
ATOM 1204 C C . TYR A 1 155 ? -8.598 -26.806 -73.505 1.00 35.59 155 TYR A C 1
ATOM 1206 O O . TYR A 1 155 ? -8.263 -25.664 -73.209 1.00 35.59 155 TYR A O 1
ATOM 1214 N N . SER A 1 156 ? -8.966 -27.716 -72.602 1.00 39.72 156 SER A N 1
ATOM 1215 C CA . SER A 1 156 ? -8.624 -27.674 -71.182 1.00 39.72 156 SER A CA 1
ATOM 1216 C C . SER A 1 156 ? -7.248 -28.312 -71.045 1.00 39.72 156 SER A C 1
ATOM 1218 O O . SER A 1 156 ? -7.053 -29.416 -71.551 1.00 39.72 156 SER A O 1
ATOM 1220 N N . LEU A 1 157 ? -6.311 -27.637 -70.382 1.00 39.22 157 LEU A N 1
ATOM 1221 C CA . LEU A 1 157 ? -5.060 -28.245 -69.946 1.00 39.22 157 LEU A CA 1
ATOM 1222 C C . LEU A 1 157 ? -4.761 -27.796 -68.519 1.00 39.22 157 LEU A C 1
ATOM 1224 O O . LEU A 1 157 ? -4.374 -26.664 -68.247 1.00 39.22 157 LEU A O 1
ATOM 1228 N N . ASN A 1 158 ? -5.002 -28.744 -67.622 1.00 41.41 158 ASN A N 1
ATOM 1229 C CA . ASN A 1 158 ? -4.487 -28.799 -66.270 1.00 41.41 158 ASN A CA 1
ATOM 1230 C C . ASN A 1 158 ? -3.016 -29.250 -66.358 1.00 41.41 158 ASN A C 1
ATOM 1232 O O . ASN A 1 158 ? -2.731 -30.254 -67.008 1.00 41.41 158 ASN A O 1
ATOM 1236 N N . SER A 1 159 ? -2.092 -28.533 -65.720 1.00 42.00 159 SER A N 1
ATOM 1237 C CA . SER A 1 159 ? -0.695 -28.952 -65.507 1.00 42.00 159 SER A CA 1
ATOM 1238 C C . SER A 1 159 ? -0.137 -28.076 -64.381 1.00 42.00 159 SER A C 1
ATOM 1240 O O . SER A 1 159 ? 0.149 -26.906 -64.590 1.00 42.00 159 SER A O 1
ATOM 1242 N N . MET A 1 160 ? -0.191 -28.498 -63.115 1.00 35.47 160 MET A N 1
ATOM 1243 C CA . MET A 1 160 ? 0.888 -29.231 -62.435 1.00 35.47 160 MET A CA 1
ATOM 1244 C C . MET A 1 160 ? 2.299 -28.809 -62.882 1.00 35.47 160 MET A C 1
ATOM 1246 O O . MET A 1 160 ? 2.670 -29.064 -64.023 1.00 35.47 160 MET A O 1
ATOM 1250 N N . SER A 1 161 ? 3.102 -28.253 -61.962 1.00 38.25 161 SER A N 1
ATOM 1251 C CA . SER A 1 161 ? 4.378 -28.856 -61.524 1.00 38.25 161 SER A CA 1
ATOM 1252 C C . SER A 1 161 ? 5.268 -27.884 -60.718 1.00 38.25 161 SER A C 1
ATOM 1254 O O . SER A 1 161 ? 5.788 -26.914 -61.252 1.00 38.25 161 SER A O 1
ATOM 1256 N N . LYS A 1 162 ? 5.481 -28.268 -59.451 1.00 42.88 162 LYS A N 1
ATOM 1257 C CA . LYS A 1 162 ? 6.756 -28.351 -58.699 1.00 42.88 162 LYS A CA 1
ATOM 1258 C C . LYS A 1 162 ? 7.559 -27.103 -58.281 1.00 42.88 162 LYS A C 1
ATOM 1260 O O . LYS A 1 162 ? 8.153 -26.392 -59.076 1.00 42.88 162 LYS A O 1
ATOM 1265 N N . TYR A 1 163 ? 7.681 -27.029 -56.951 1.00 41.84 163 TYR A N 1
ATOM 1266 C CA . TYR A 1 163 ? 8.896 -26.890 -56.128 1.00 41.84 163 TYR A CA 1
ATOM 1267 C C . TYR A 1 163 ? 10.277 -26.966 -56.813 1.00 41.84 163 TYR A C 1
ATOM 1269 O O . TYR A 1 163 ? 10.592 -27.976 -57.438 1.00 41.84 163 TYR A O 1
ATOM 1277 N N . SER A 1 164 ? 11.140 -26.001 -56.465 1.00 42.16 164 SER A N 1
ATOM 1278 C CA . SER A 1 164 ? 12.583 -26.125 -56.130 1.00 42.16 164 SER A CA 1
ATOM 1279 C C . SER A 1 164 ? 13.091 -24.718 -55.758 1.00 42.16 164 SER A C 1
ATOM 1281 O O . SER A 1 164 ? 12.858 -23.798 -56.530 1.00 42.16 164 SER A O 1
ATOM 1283 N N . GLY A 1 165 ? 13.570 -24.431 -54.541 1.00 40.06 165 GLY A N 1
ATOM 1284 C CA . GLY A 1 165 ? 14.956 -24.626 -54.057 1.00 40.06 165 GLY A CA 1
ATOM 1285 C C . GLY A 1 165 ? 15.538 -23.223 -53.768 1.00 40.06 165 GLY A C 1
ATOM 1286 O O . GLY A 1 165 ? 15.487 -22.375 -54.644 1.00 40.06 165 GLY A O 1
ATOM 1287 N N . LEU A 1 166 ? 15.695 -22.773 -52.518 1.00 42.16 166 LEU A N 1
ATOM 1288 C CA . LEU A 1 166 ? 16.817 -22.916 -51.570 1.00 42.16 166 LEU A CA 1
ATOM 1289 C C . LEU A 1 166 ? 18.220 -22.512 -52.086 1.00 42.16 166 LEU A C 1
ATOM 1291 O O . LEU A 1 166 ? 18.788 -23.236 -52.894 1.00 42.16 166 LEU A O 1
ATOM 1295 N N . LYS A 1 167 ? 18.763 -21.477 -51.409 1.00 42.00 167 LYS A N 1
ATOM 1296 C CA . LYS A 1 167 ? 20.165 -21.016 -51.230 1.00 42.00 167 LYS A CA 1
ATOM 1297 C C . LYS A 1 167 ? 20.837 -20.244 -52.371 1.00 42.00 167 LYS A C 1
ATOM 1299 O O . LYS A 1 167 ? 20.786 -20.674 -53.508 1.00 42.00 167 LYS A O 1
ATOM 1304 N N . ASP A 1 168 ? 21.414 -19.090 -52.016 1.00 43.91 168 ASP A N 1
ATOM 1305 C CA . ASP A 1 168 ? 22.861 -18.763 -51.984 1.00 43.91 168 ASP A CA 1
ATOM 1306 C C . ASP A 1 168 ? 22.993 -17.389 -51.266 1.00 43.91 168 ASP A C 1
ATOM 1308 O O . ASP A 1 168 ? 22.091 -16.559 -51.387 1.00 43.9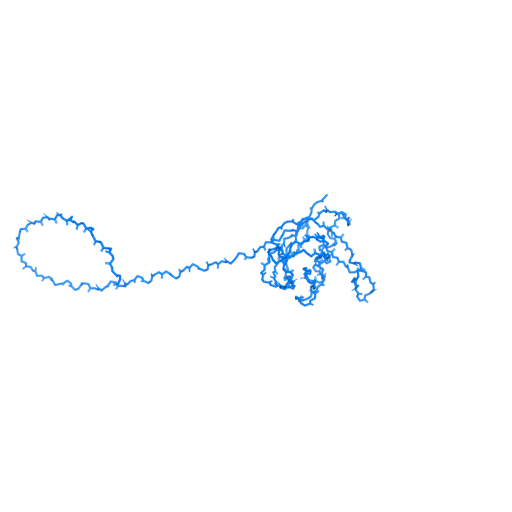1 168 ASP A O 1
ATOM 1312 N N . PHE A 1 169 ? 23.777 -17.245 -50.185 1.00 44.56 169 PHE A N 1
ATOM 1313 C CA . PHE A 1 169 ? 25.196 -16.833 -50.139 1.00 44.56 169 PHE A CA 1
ATOM 1314 C C . PHE A 1 169 ? 25.570 -15.678 -51.071 1.00 44.56 169 PHE A C 1
ATOM 1316 O O . PHE A 1 169 ? 25.486 -15.856 -52.302 1.00 44.56 169 PHE A O 1
#